Protein AF-W1YFJ9-F1 (afdb_monomer)

pLDDT: mean 82.12, std 11.58, range [57.09, 96.0]

Secondary structure (DSSP, 8-state):
-HHHHHHHHHHHHHHHTT--HHHHHHHHHHHH-GGGSSS----HHHHHHHHHHHHHHHHHHHHHHHHHTT-

Solvent-accessible surface area (backbone atoms only — not comparable to full-atom values): 4263 Å² total; per-residue (Å²): 119,73,66,66,54,56,50,51,54,54,51,50,51,42,51,73,72,64,54,52,70,68,58,53,52,48,54,47,32,74,75,68,34,60,82,75,46,96,71,61,75,90,42,75,70,54,51,51,65,64,43,48,63,55,52,52,51,51,52,52,52,50,51,54,50,55,55,59,75,72,109

Organism: NCBI:txid408170

Mean predicted aligned error: 10.17 Å

InterPro domains:
  IPR005616 CcmH/CycL/Ccl2/NrfF, N-terminal [PF03918] (1-70)
  IPR005616 CcmH/CycL/Ccl2/NrfF, N-terminal [cd16378] (1-41)
  IPR038297 CcmH/CycL/Ccl2/NrfF domain superfamily [G3DSA:1.10.8.640] (1-46)
  IPR051263 Cytochrome c-type biogenesis [PTHR47870] (1-71)

Radius of gyration: 22.25 Å; Cα contacts (8 Å, |Δi|>4): 16; chains: 1; bounding box: 37×25×66 Å

Sequence (71 aa):
APVAVSMRHQVYSMVAEGKNEVEIIGWMTERYGDFVRYNPPLTGQTLVLWALPVVLLLLMALILWRVRAKR

Structure (mmCIF, N/CA/C/O backbone):
data_AF-W1YFJ9-F1
#
_entry.id   AF-W1YFJ9-F1
#
loop_
_atom_site.group_PDB
_atom_site.id
_atom_site.type_symbol
_atom_site.label_atom_id
_atom_site.label_alt_id
_atom_site.label_comp_id
_atom_site.label_asym_id
_atom_site.label_entity_id
_atom_site.label_seq_id
_atom_site.pdbx_PDB_ins_code
_atom_site.Cartn_x
_atom_site.Cartn_y
_atom_site.Cartn_z
_atom_site.occupancy
_atom_site.B_iso_or_equiv
_atom_site.auth_seq_id
_atom_site.auth_comp_id
_atom_site.auth_asym_id
_atom_site.auth_atom_id
_atom_site.pdbx_PDB_model_num
ATOM 1 N N . ALA A 1 1 ? -12.294 -19.309 4.684 1.00 58.91 1 ALA A N 1
ATOM 2 C CA . ALA A 1 1 ? -11.043 -18.596 5.019 1.00 58.91 1 ALA A CA 1
ATOM 3 C C . ALA A 1 1 ? -11.149 -18.019 6.434 1.00 58.91 1 ALA A C 1
ATOM 5 O O . ALA A 1 1 ? -12.020 -17.181 6.649 1.00 58.91 1 ALA A O 1
ATOM 6 N N . PRO A 1 2 ? -10.331 -18.472 7.399 1.00 77.50 2 PRO A N 1
ATOM 7 C CA . PRO A 1 2 ? -10.440 -18.068 8.809 1.00 77.50 2 PRO A CA 1
ATOM 8 C C . PRO A 1 2 ? -10.082 -16.589 9.058 1.00 77.50 2 PRO A C 1
ATOM 10 O O . PRO A 1 2 ? -10.654 -15.953 9.935 1.00 77.50 2 PRO A O 1
ATOM 13 N N . VAL A 1 3 ? -9.210 -16.013 8.225 1.00 75.12 3 VAL A N 1
ATOM 14 C CA . VAL A 1 3 ? -8.680 -14.645 8.373 1.00 75.12 3 VAL A CA 1
ATOM 15 C C . VAL A 1 3 ? -9.748 -13.557 8.179 1.00 75.12 3 VAL A C 1
ATOM 17 O O . VAL A 1 3 ? -9.819 -12.600 8.941 1.00 75.12 3 VAL A O 1
ATOM 20 N N . ALA A 1 4 ? -10.644 -13.717 7.201 1.00 80.94 4 ALA A N 1
ATOM 21 C CA . ALA A 1 4 ? -11.710 -12.741 6.959 1.00 80.94 4 ALA A CA 1
ATOM 22 C C . ALA A 1 4 ? -12.751 -12.710 8.095 1.00 80.94 4 ALA A C 1
ATOM 24 O O . ALA A 1 4 ? -13.405 -11.692 8.317 1.00 80.94 4 ALA A O 1
ATOM 25 N N . VAL A 1 5 ? -12.919 -13.828 8.810 1.00 84.00 5 VAL A N 1
ATOM 26 C CA . VAL A 1 5 ? -13.842 -13.928 9.948 1.00 84.00 5 VAL A CA 1
ATOM 27 C C . VAL A 1 5 ? -13.275 -13.169 11.146 1.00 84.00 5 VAL A C 1
ATOM 29 O O . VAL A 1 5 ? -13.980 -12.334 11.710 1.00 84.00 5 VAL A O 1
ATOM 32 N N . SER A 1 6 ? -11.997 -13.374 11.485 1.00 83.06 6 SER A N 1
ATOM 33 C CA . SER A 1 6 ? -11.348 -12.654 12.591 1.00 83.06 6 SER A CA 1
ATOM 34 C C . SER A 1 6 ? -11.279 -11.143 12.347 1.00 83.06 6 SER A C 1
ATOM 36 O O . SER A 1 6 ? -11.515 -10.367 13.269 1.00 83.06 6 SER A O 1
ATOM 38 N N . MET A 1 7 ? -11.053 -10.711 11.101 1.00 84.12 7 MET A N 1
ATOM 39 C CA . MET A 1 7 ? -11.093 -9.292 10.720 1.00 84.12 7 MET A CA 1
ATOM 40 C C . MET A 1 7 ? -12.461 -8.649 10.986 1.00 84.12 7 MET A C 1
ATOM 42 O O . MET A 1 7 ? -12.524 -7.564 11.559 1.00 84.12 7 MET A O 1
ATOM 46 N N . ARG A 1 8 ? -13.564 -9.315 10.614 1.00 87.19 8 ARG A N 1
ATOM 47 C CA . ARG A 1 8 ? -14.919 -8.787 10.859 1.00 87.19 8 ARG A CA 1
ATOM 48 C C . ARG A 1 8 ? -15.239 -8.678 12.346 1.00 87.19 8 ARG A C 1
ATOM 50 O O . ARG A 1 8 ? -15.828 -7.683 12.755 1.00 87.19 8 ARG A O 1
ATOM 57 N N . HIS A 1 9 ? -14.825 -9.659 13.148 1.00 88.81 9 HIS A N 1
ATOM 58 C CA . HIS A 1 9 ? -14.987 -9.597 14.603 1.00 88.81 9 HIS A CA 1
ATOM 59 C C . HIS A 1 9 ? -14.225 -8.421 15.222 1.00 88.81 9 HIS A C 1
ATOM 61 O O . HIS A 1 9 ? -14.761 -7.738 16.088 1.00 88.81 9 HIS A O 1
ATOM 67 N N . GLN A 1 10 ? -13.012 -8.153 14.741 1.00 86.00 10 GLN A N 1
ATOM 68 C CA . GLN A 1 10 ? -12.187 -7.053 15.227 1.00 86.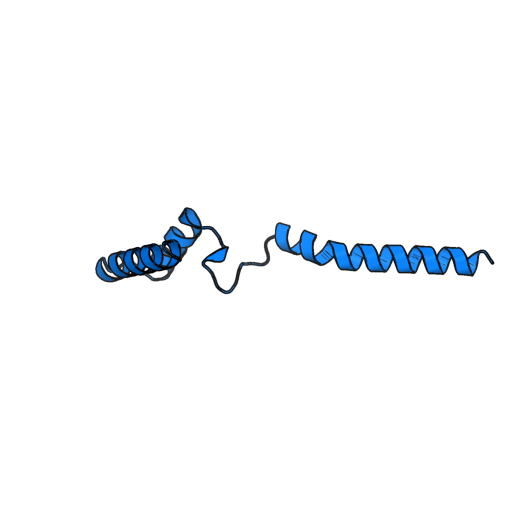00 10 GLN A CA 1
ATOM 69 C C . GLN A 1 10 ? -12.749 -5.674 14.841 1.00 86.00 10 GLN A C 1
ATOM 71 O O . GLN A 1 10 ? -12.714 -4.741 15.637 1.00 86.00 10 GLN A O 1
ATOM 76 N N . VAL A 1 11 ? -13.306 -5.531 13.635 1.00 87.00 11 VAL A N 1
ATOM 77 C CA . VAL A 1 11 ? -14.027 -4.305 13.247 1.00 87.00 11 VAL A CA 1
ATOM 78 C C . VAL A 1 11 ? -15.263 -4.125 14.120 1.00 87.00 11 VAL A C 1
ATOM 80 O O . VAL A 1 11 ? -15.505 -3.030 14.613 1.00 87.00 11 VAL A O 1
ATOM 83 N N . TYR A 1 12 ? -16.016 -5.201 14.359 1.00 90.06 12 TYR A N 1
ATOM 84 C CA . TYR A 1 12 ? -17.210 -5.156 15.197 1.00 90.06 12 TYR A CA 1
ATOM 85 C C . TYR A 1 12 ? -16.902 -4.700 16.630 1.00 90.06 12 TYR A C 1
ATOM 87 O O . TYR A 1 12 ? -17.622 -3.857 17.159 1.00 90.06 12 TYR A O 1
ATOM 95 N N . SER A 1 13 ? -15.818 -5.194 17.244 1.00 90.75 13 SER A N 1
ATOM 96 C CA . SER A 1 13 ? -15.407 -4.739 18.579 1.00 90.75 13 SER A CA 1
ATOM 97 C C . SER A 1 13 ? -15.017 -3.260 18.579 1.00 90.75 13 SER A C 1
ATOM 99 O O . SER A 1 13 ? -15.479 -2.511 19.431 1.00 90.75 13 SER A O 1
ATOM 101 N N . MET A 1 14 ? -14.259 -2.808 17.577 1.00 88.19 14 MET A N 1
ATOM 102 C CA . MET A 1 14 ? -13.852 -1.406 17.463 1.00 88.19 14 MET A CA 1
ATOM 103 C C . MET A 1 14 ? -15.031 -0.446 17.233 1.00 88.19 14 MET A C 1
ATOM 105 O O . MET A 1 14 ? -15.039 0.657 17.776 1.00 88.19 14 MET A O 1
ATOM 109 N N . VAL A 1 15 ? -16.042 -0.865 16.466 1.00 90.69 15 VAL A N 1
ATOM 110 C CA . VAL A 1 15 ? -17.290 -0.102 16.299 1.00 90.69 15 VAL A CA 1
ATOM 111 C C . VAL A 1 15 ? -18.069 -0.052 17.613 1.00 90.69 15 VAL A C 1
ATOM 113 O O . VAL A 1 15 ? -18.566 1.007 17.985 1.00 90.69 15 VAL A O 1
ATOM 116 N N . ALA A 1 16 ? -18.147 -1.169 18.343 1.00 90.88 16 ALA A N 1
ATOM 117 C CA . ALA A 1 16 ? -18.796 -1.218 19.654 1.00 90.88 16 ALA A CA 1
ATOM 118 C C . ALA A 1 16 ? -18.074 -0.352 20.707 1.00 90.88 16 ALA A C 1
ATOM 120 O O . ALA A 1 16 ? -18.722 0.203 21.590 1.00 90.88 16 ALA A O 1
ATOM 121 N N . GLU A 1 17 ? -16.755 -0.188 20.584 1.00 91.19 17 GLU A N 1
ATOM 122 C CA . GLU A 1 17 ? -15.936 0.743 21.375 1.00 91.19 17 GLU A CA 1
ATOM 123 C C . GLU A 1 17 ? -16.133 2.222 20.977 1.00 91.19 17 GLU A C 1
ATOM 125 O O . GLU A 1 17 ? -15.580 3.109 21.625 1.00 91.19 17 GLU A O 1
ATOM 130 N N . GLY A 1 18 ? -16.910 2.509 19.925 1.00 91.31 18 GLY A N 1
ATOM 131 C CA . GLY A 1 18 ? -17.182 3.868 19.452 1.00 91.31 18 GLY A CA 1
ATOM 132 C C . GLY A 1 18 ? -16.051 4.493 18.630 1.00 91.31 18 GLY A C 1
ATOM 133 O O . GLY A 1 18 ? -16.041 5.712 18.450 1.00 91.31 18 GLY A O 1
ATOM 134 N N . LYS A 1 19 ? -15.097 3.694 18.130 1.00 89.50 19 LYS A N 1
ATOM 135 C CA . LYS A 1 19 ? -14.019 4.199 17.267 1.00 89.50 19 LYS A CA 1
ATOM 136 C C . LYS A 1 19 ? -14.577 4.707 15.943 1.00 89.50 19 LYS A C 1
ATOM 138 O O . LYS A 1 19 ? -15.535 4.161 15.3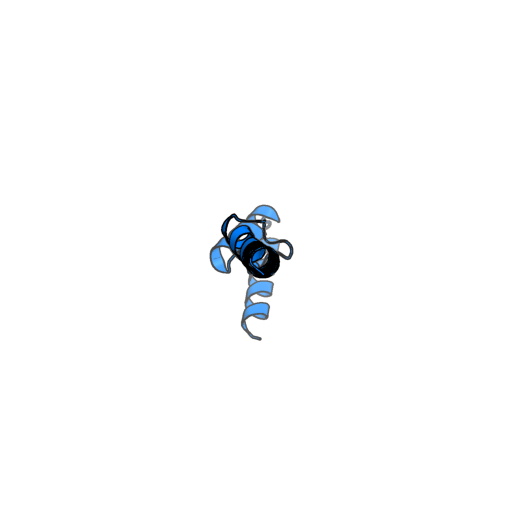92 1.00 89.50 19 LYS A O 1
ATOM 143 N N . ASN A 1 20 ? -13.946 5.749 15.416 1.00 88.44 20 ASN A N 1
ATOM 144 C CA . ASN A 1 20 ? -14.332 6.313 14.129 1.00 88.44 20 ASN A CA 1
ATOM 145 C C . ASN A 1 20 ? -13.834 5.438 12.960 1.00 88.44 20 ASN A C 1
ATOM 147 O O . ASN A 1 20 ? -12.902 4.643 13.087 1.00 88.44 20 ASN A O 1
ATOM 151 N N . GLU A 1 21 ? -14.456 5.598 11.792 1.00 83.81 21 GLU A N 1
ATOM 152 C CA . GLU A 1 21 ? -14.115 4.828 10.589 1.00 83.81 21 GLU A CA 1
ATOM 153 C C . GLU A 1 21 ? -12.636 4.987 10.190 1.00 83.81 21 GLU A C 1
ATOM 155 O O . GLU A 1 21 ? -11.987 4.021 9.793 1.00 83.81 21 GLU A O 1
ATOM 160 N N . VAL A 1 22 ? -12.073 6.187 10.348 1.00 84.44 22 VAL A N 1
ATOM 161 C CA . VAL A 1 22 ? -10.682 6.488 9.980 1.00 84.44 22 VAL A CA 1
ATOM 162 C C . VAL A 1 22 ? -9.689 5.704 10.846 1.00 84.44 22 VAL A C 1
ATOM 164 O O . VAL A 1 22 ? -8.736 5.136 10.314 1.00 84.44 22 VAL A O 1
ATOM 167 N N . GLU A 1 23 ? -9.930 5.624 12.153 1.00 84.38 23 GLU A N 1
ATOM 168 C CA . GLU A 1 23 ? -9.144 4.855 13.122 1.00 84.38 23 GLU A CA 1
ATOM 169 C C . GLU A 1 23 ? -9.246 3.358 12.859 1.00 84.38 23 GLU A C 1
ATOM 171 O O . GLU A 1 23 ? -8.229 2.664 12.871 1.00 84.38 23 GLU A O 1
ATOM 176 N N . ILE A 1 24 ? -10.457 2.863 12.581 1.00 86.00 24 ILE A N 1
ATOM 177 C CA . ILE A 1 24 ? -10.685 1.449 12.269 1.00 86.00 24 ILE A CA 1
ATOM 178 C C . ILE A 1 24 ? -9.906 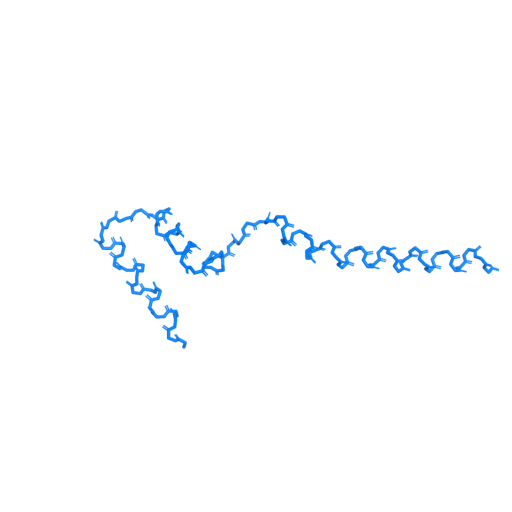1.070 11.011 1.00 86.00 24 ILE A C 1
ATOM 180 O O . ILE A 1 24 ? -9.159 0.092 11.013 1.00 86.00 24 ILE A O 1
ATOM 184 N N . ILE A 1 25 ? -10.039 1.853 9.938 1.00 83.69 25 ILE A N 1
ATOM 185 C CA . ILE A 1 25 ? -9.333 1.568 8.690 1.00 83.69 25 ILE A CA 1
ATOM 186 C C . ILE A 1 25 ? -7.820 1.731 8.881 1.00 83.69 25 ILE A C 1
ATOM 188 O O . ILE A 1 25 ? -7.063 0.921 8.348 1.00 83.69 25 ILE A O 1
ATOM 192 N N . GLY A 1 26 ? -7.368 2.726 9.649 1.00 84.62 26 GLY A N 1
ATOM 193 C CA . GLY A 1 26 ? -5.955 2.921 9.983 1.00 84.62 26 GLY A CA 1
ATOM 194 C C . GLY A 1 26 ? -5.355 1.698 10.674 1.00 84.62 26 GLY A C 1
ATOM 195 O O . GLY A 1 26 ? -4.390 1.126 10.171 1.00 84.62 26 GLY A O 1
ATOM 196 N N . TRP A 1 27 ? -5.994 1.226 11.746 1.00 85.12 27 TRP A N 1
ATOM 197 C CA . TRP A 1 27 ? -5.560 0.043 12.493 1.00 85.12 27 TRP A CA 1
ATOM 198 C C . TRP A 1 27 ? -5.554 -1.220 11.623 1.00 85.12 27 TRP A C 1
ATOM 200 O O . TRP A 1 27 ? -4.618 -2.020 11.661 1.00 85.12 27 TRP A O 1
ATOM 210 N N . MET A 1 28 ? -6.583 -1.395 10.788 1.00 83.38 28 MET A N 1
ATOM 211 C CA . MET A 1 28 ? -6.667 -2.544 9.882 1.00 83.38 28 MET A CA 1
ATOM 212 C C . MET A 1 28 ? -5.595 -2.486 8.786 1.00 83.38 28 MET A C 1
ATOM 214 O O . MET A 1 28 ? -5.025 -3.520 8.444 1.00 83.38 28 MET A O 1
ATOM 218 N N . THR A 1 29 ? -5.286 -1.292 8.273 1.00 80.81 29 THR A N 1
ATOM 219 C CA . THR A 1 29 ? -4.233 -1.080 7.266 1.00 80.81 29 THR A CA 1
ATOM 220 C C . THR A 1 29 ? -2.848 -1.341 7.862 1.00 80.81 29 THR A C 1
ATOM 222 O O . THR A 1 29 ? -2.026 -2.001 7.235 1.00 80.81 29 THR A O 1
ATOM 225 N N . GLU A 1 30 ? -2.598 -0.903 9.096 1.00 81.75 30 GLU A N 1
ATOM 226 C CA . GLU A 1 30 ? -1.329 -1.137 9.795 1.00 81.75 30 GLU A CA 1
ATOM 227 C C . GLU A 1 30 ? -1.098 -2.629 10.089 1.00 81.75 30 GLU A C 1
ATOM 229 O O . GLU A 1 30 ? 0.006 -3.146 9.914 1.00 81.75 30 GLU A O 1
ATOM 234 N N . ARG A 1 31 ? -2.149 -3.349 10.504 1.00 80.44 31 ARG A N 1
ATOM 235 C CA . ARG A 1 31 ? -2.054 -4.757 10.922 1.00 80.44 31 ARG A CA 1
ATOM 236 C C . ARG A 1 31 ? -2.062 -5.748 9.755 1.00 80.44 31 ARG A C 1
ATOM 238 O O . ARG A 1 31 ? -1.430 -6.799 9.856 1.00 80.44 31 ARG A O 1
ATOM 245 N N . TYR A 1 32 ? -2.802 -5.450 8.687 1.00 80.12 32 TYR A N 1
ATOM 246 C CA . TYR A 1 32 ? -3.073 -6.386 7.587 1.00 80.12 32 TYR A CA 1
ATOM 247 C C . TYR A 1 32 ? -2.651 -5.864 6.202 1.00 80.12 32 TYR A C 1
ATOM 249 O O . TYR A 1 32 ? -2.766 -6.594 5.216 1.00 80.12 32 TYR A O 1
ATOM 257 N N . GLY A 1 33 ? -2.124 -4.641 6.121 1.00 73.94 33 GLY A N 1
ATOM 258 C CA . GLY A 1 33 ? -1.650 -4.009 4.892 1.00 73.94 33 GLY A CA 1
ATOM 259 C C . GLY A 1 33 ? -2.743 -3.302 4.087 1.00 73.94 33 GLY A C 1
ATOM 260 O O . GLY A 1 33 ? -3.940 -3.398 4.368 1.00 73.94 33 GLY A O 1
ATOM 261 N N . ASP A 1 34 ? -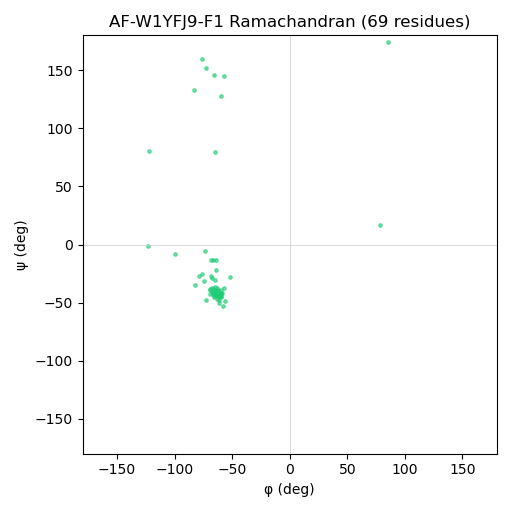2.322 -2.618 3.022 1.00 67.62 34 ASP A N 1
ATOM 262 C CA . ASP A 1 34 ? -3.200 -1.823 2.147 1.00 67.62 34 ASP A CA 1
ATOM 263 C C . ASP A 1 34 ? -4.249 -2.653 1.385 1.00 67.62 34 ASP A C 1
ATOM 265 O O . ASP A 1 34 ? -5.221 -2.103 0.874 1.00 67.62 34 ASP A O 1
ATOM 269 N N . PHE A 1 35 ? -4.107 -3.983 1.356 1.00 63.56 35 PHE A N 1
ATOM 270 C CA . PHE A 1 35 ? -5.041 -4.914 0.710 1.00 63.56 35 PHE A CA 1
ATOM 271 C C . PHE A 1 35 ? -6.425 -4.973 1.376 1.00 63.56 35 PHE A C 1
ATOM 273 O O . PHE A 1 35 ? -7.357 -5.531 0.797 1.00 63.56 35 PHE A O 1
ATOM 280 N N . VAL A 1 36 ? -6.573 -4.425 2.589 1.00 59.81 36 VAL A N 1
ATOM 281 C CA . VAL A 1 36 ? -7.877 -4.313 3.264 1.00 59.81 36 VAL A CA 1
ATOM 282 C C . VAL A 1 36 ? -8.720 -3.181 2.669 1.00 59.81 36 VAL A C 1
ATOM 284 O O . VAL A 1 36 ? -9.950 -3.230 2.726 1.00 59.81 36 VAL A O 1
ATOM 287 N N . ARG A 1 37 ? -8.083 -2.170 2.062 1.00 62.38 37 ARG A N 1
ATOM 288 C CA . ARG A 1 37 ? -8.789 -1.108 1.341 1.00 62.38 37 ARG A CA 1
ATOM 289 C C . ARG A 1 37 ? -9.127 -1.571 -0.075 1.00 62.38 37 ARG A C 1
ATOM 291 O O . ARG A 1 37 ? -8.273 -2.031 -0.820 1.00 62.38 37 ARG A O 1
ATOM 298 N N . TYR A 1 38 ? -10.379 -1.347 -0.475 1.00 58.16 38 TYR A N 1
ATOM 299 C CA . TYR A 1 38 ? -10.851 -1.584 -1.846 1.00 58.16 38 TYR A CA 1
ATOM 300 C C . TYR A 1 38 ? -10.162 -0.672 -2.880 1.00 58.16 38 TYR A C 1
ATOM 302 O O . TYR A 1 38 ? -10.140 -0.983 -4.066 1.00 58.16 38 TYR A O 1
ATOM 310 N N . ASN A 1 39 ? -9.608 0.459 -2.425 1.00 57.19 39 ASN A N 1
ATOM 311 C CA . ASN A 1 39 ? -8.898 1.434 -3.243 1.00 57.19 39 ASN A CA 1
ATOM 312 C C . ASN A 1 39 ? -7.471 1.615 -2.694 1.00 57.19 39 ASN A C 1
ATOM 314 O O . ASN A 1 39 ? -7.242 2.535 -1.901 1.00 57.19 39 ASN A O 1
ATOM 318 N N . PRO A 1 40 ? -6.529 0.706 -3.017 1.00 61.28 40 PRO A N 1
ATOM 319 C CA . PRO A 1 40 ? -5.137 0.897 -2.644 1.00 61.28 40 PRO A CA 1
ATOM 320 C C . PRO A 1 40 ? -4.649 2.201 -3.294 1.00 61.28 40 PRO A C 1
ATOM 322 O O . PRO A 1 40 ? -4.842 2.386 -4.500 1.00 61.28 40 PRO A O 1
ATOM 325 N N . PRO A 1 41 ? -4.058 3.135 -2.529 1.00 61.09 41 PRO A N 1
ATOM 326 C CA . PRO A 1 41 ? -3.520 4.353 -3.114 1.00 61.09 41 PRO A CA 1
ATOM 327 C C . PRO A 1 41 ? -2.486 3.981 -4.181 1.00 61.09 41 PRO A C 1
ATOM 329 O O . PRO A 1 41 ? -1.758 2.998 -4.033 1.00 61.09 41 PRO A O 1
ATOM 332 N N . LEU A 1 42 ? -2.417 4.765 -5.260 1.00 60.47 42 LEU A N 1
ATOM 333 C CA . LEU A 1 42 ? -1.371 4.644 -6.277 1.00 60.47 42 LEU A CA 1
ATO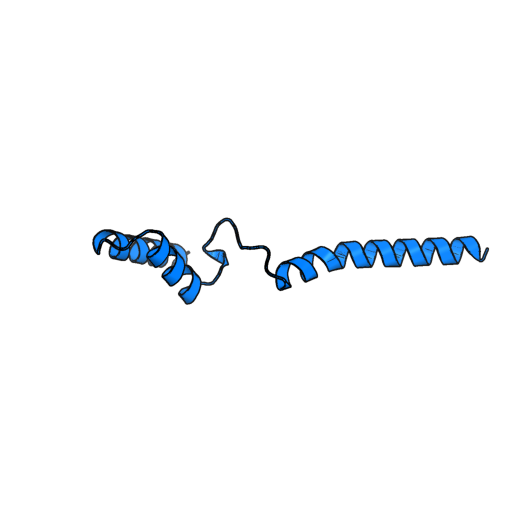M 334 C C . LEU A 1 42 ? -0.016 4.993 -5.642 1.00 60.47 42 LEU A C 1
ATOM 336 O O . LEU A 1 42 ? 0.476 6.114 -5.746 1.00 60.47 42 LEU A O 1
ATOM 340 N N . THR A 1 43 ? 0.577 4.047 -4.920 1.00 65.00 43 THR A N 1
ATOM 341 C CA . THR A 1 43 ? 1.914 4.195 -4.349 1.00 65.00 43 THR A CA 1
ATOM 342 C C . THR A 1 43 ? 2.946 4.098 -5.471 1.00 65.00 43 THR A C 1
ATOM 344 O O . THR A 1 43 ? 2.726 3.409 -6.472 1.00 65.00 43 THR A O 1
ATOM 347 N N . GLY A 1 44 ? 4.106 4.748 -5.320 1.00 66.50 44 GLY A N 1
ATOM 348 C CA . GLY A 1 44 ? 5.177 4.712 -6.329 1.00 66.50 44 GLY A CA 1
ATOM 349 C C . GLY A 1 44 ? 5.575 3.291 -6.757 1.00 66.50 44 GLY A C 1
ATOM 350 O O . GLY A 1 44 ? 5.944 3.067 -7.905 1.00 66.50 44 GLY A O 1
ATOM 351 N N . GLN A 1 45 ? 5.406 2.309 -5.869 1.00 68.88 45 GLN A N 1
ATOM 352 C CA . GLN A 1 45 ? 5.654 0.897 -6.148 1.00 68.88 45 GLN A CA 1
ATOM 353 C C . GLN A 1 45 ? 4.640 0.290 -7.133 1.00 68.88 45 GLN A C 1
ATOM 355 O O . GLN A 1 45 ? 5.034 -0.455 -8.032 1.00 68.88 45 GLN A O 1
ATOM 360 N N . THR A 1 46 ? 3.354 0.648 -7.028 1.00 73.12 46 THR A N 1
ATOM 361 C CA . THR A 1 46 ? 2.353 0.253 -8.034 1.00 73.12 46 THR A CA 1
ATOM 362 C C . THR A 1 46 ? 2.655 0.891 -9.388 1.00 73.12 46 THR A C 1
ATOM 364 O O . THR A 1 46 ? 2.593 0.202 -10.402 1.00 73.12 46 THR A O 1
ATOM 367 N N . LEU A 1 47 ? 3.083 2.158 -9.430 1.00 79.19 47 LEU A N 1
ATOM 368 C CA . LEU A 1 47 ? 3.439 2.828 -10.688 1.00 79.19 47 LEU A CA 1
ATOM 369 C C . LEU A 1 47 ? 4.575 2.124 -11.439 1.00 79.19 47 LEU A C 1
ATOM 371 O O . LEU A 1 47 ? 4.492 2.004 -12.657 1.00 79.19 47 LEU A O 1
ATOM 375 N N . VAL A 1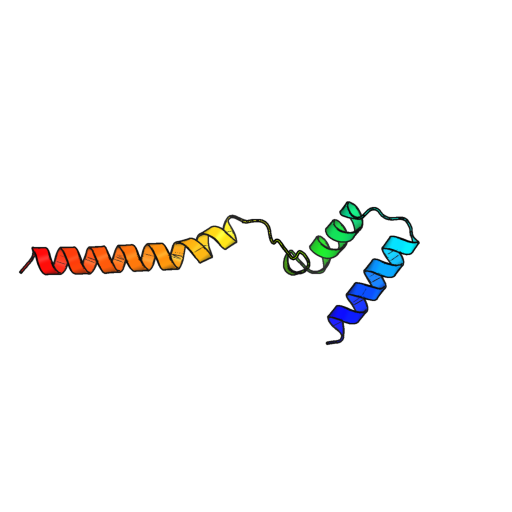 48 ? 5.597 1.606 -10.747 1.00 83.56 48 VAL A N 1
ATOM 376 C CA . VAL A 1 48 ? 6.667 0.824 -11.400 1.00 83.56 48 VAL A CA 1
ATOM 377 C C . VAL A 1 48 ? 6.111 -0.454 -12.035 1.00 83.56 48 VAL A C 1
ATOM 379 O O . VAL A 1 48 ? 6.446 -0.764 -13.180 1.00 83.56 48 VAL A O 1
ATOM 382 N N . LEU A 1 49 ? 5.230 -1.167 -11.324 1.00 82.88 49 LEU A N 1
ATOM 383 C CA . LEU A 1 49 ? 4.556 -2.365 -11.839 1.00 82.88 49 LEU A CA 1
ATOM 384 C C . LEU A 1 49 ? 3.750 -2.068 -13.111 1.00 82.88 49 LEU A C 1
ATOM 386 O O . LEU A 1 49 ? 3.811 -2.843 -14.063 1.00 82.88 49 LEU A O 1
ATOM 390 N N . TRP A 1 50 ? 3.048 -0.934 -13.156 1.00 82.94 50 TRP A N 1
ATOM 391 C CA . TRP A 1 50 ? 2.269 -0.514 -14.326 1.00 82.94 50 TRP A CA 1
ATOM 392 C C . TRP A 1 50 ? 3.119 0.097 -15.450 1.00 82.94 50 TRP A C 1
ATOM 394 O O . TRP A 1 50 ? 2.742 0.008 -16.619 1.00 82.94 50 TRP A O 1
ATOM 404 N N . ALA A 1 51 ? 4.273 0.688 -15.135 1.00 87.50 51 ALA A N 1
AT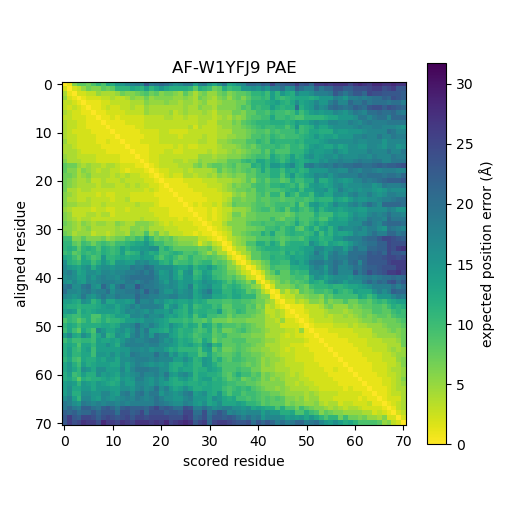OM 405 C CA . ALA A 1 51 ? 5.192 1.241 -16.128 1.00 87.50 51 ALA A CA 1
ATOM 406 C C . ALA A 1 51 ? 5.953 0.143 -16.887 1.00 87.50 51 ALA A C 1
ATOM 408 O O . ALA A 1 51 ? 6.251 0.312 -18.070 1.00 87.50 51 ALA A O 1
ATOM 409 N N . LEU A 1 52 ? 6.240 -0.993 -16.242 1.00 92.62 52 LEU A N 1
ATOM 410 C CA . LEU A 1 52 ? 7.032 -2.079 -16.825 1.00 92.62 52 LEU A CA 1
ATOM 411 C C . LEU A 1 52 ? 6.460 -2.617 -18.162 1.00 92.62 52 LEU A C 1
ATOM 413 O O . LEU A 1 52 ? 7.225 -2.683 -19.129 1.00 92.62 52 LEU A O 1
ATOM 417 N N . PRO A 1 53 ? 5.151 -2.932 -18.294 1.00 90.94 53 PRO A N 1
ATOM 418 C CA . PRO A 1 53 ? 4.560 -3.335 -19.574 1.00 90.94 53 PRO A CA 1
ATOM 419 C C . PRO A 1 53 ? 4.699 -2.268 -20.665 1.00 90.94 53 PRO A C 1
ATOM 421 O O . PRO A 1 53 ? 5.022 -2.586 -21.808 1.00 90.94 53 PRO A O 1
ATOM 424 N N . VAL A 1 54 ? 4.492 -0.994 -20.317 1.00 94.00 54 VAL A N 1
ATOM 425 C CA . VAL A 1 54 ? 4.581 0.126 -21.267 1.00 94.00 54 VAL A CA 1
ATOM 426 C C . VAL A 1 54 ? 6.013 0.285 -21.773 1.00 94.00 54 VAL A C 1
ATOM 428 O O . VAL A 1 54 ? 6.238 0.398 -22.977 1.00 94.00 54 VAL A O 1
ATOM 431 N N . VAL A 1 55 ? 6.994 0.227 -20.869 1.00 95.06 55 VAL A N 1
ATOM 432 C CA . VAL A 1 55 ? 8.420 0.308 -21.212 1.00 95.06 55 VAL A CA 1
ATOM 433 C C . VAL A 1 55 ? 8.830 -0.848 -22.126 1.00 95.06 55 VAL A C 1
ATOM 435 O O . VAL A 1 55 ? 9.496 -0.616 -23.133 1.00 95.06 55 VAL A O 1
ATOM 438 N N . LEU A 1 56 ? 8.391 -2.077 -21.836 1.00 94.94 56 LEU A N 1
ATOM 439 C CA . LEU A 1 56 ? 8.654 -3.248 -22.683 1.00 94.94 5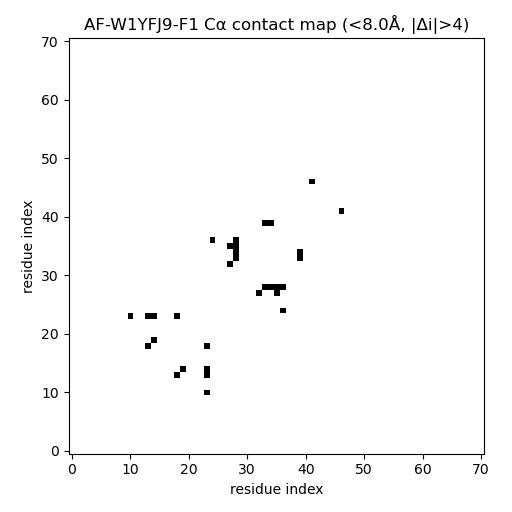6 LEU A CA 1
ATOM 440 C C . LEU A 1 56 ? 8.097 -3.077 -24.102 1.00 94.94 56 LEU A C 1
ATOM 442 O O . LEU A 1 56 ? 8.800 -3.358 -25.076 1.00 94.94 56 LEU A O 1
ATOM 446 N N . LEU A 1 57 ? 6.865 -2.578 -24.233 1.00 95.38 57 LEU A N 1
ATOM 447 C CA . LEU A 1 57 ? 6.250 -2.322 -25.537 1.00 95.38 57 LEU A CA 1
ATOM 448 C C . LEU A 1 57 ? 7.011 -1.253 -26.330 1.00 95.38 57 LEU A C 1
ATOM 450 O O . LEU A 1 57 ? 7.268 -1.442 -27.520 1.00 95.38 57 LEU A O 1
ATOM 454 N N . LEU A 1 58 ? 7.420 -0.162 -25.675 1.00 95.75 58 LEU A N 1
ATOM 455 C CA . LEU A 1 58 ? 8.208 0.899 -26.308 1.00 95.75 58 LEU A CA 1
ATOM 456 C C . LEU A 1 58 ? 9.582 0.396 -26.764 1.00 95.75 58 LEU A C 1
ATOM 458 O O . LEU A 1 58 ? 10.002 0.698 -27.881 1.00 95.75 58 LEU A O 1
ATOM 462 N N . LEU A 1 59 ? 10.262 -0.409 -25.942 1.00 95.94 59 LEU A N 1
ATOM 463 C CA . LEU A 1 59 ? 11.538 -1.025 -26.310 1.00 95.94 59 LEU A CA 1
ATOM 464 C C . LEU A 1 59 ? 11.382 -1.955 -27.516 1.00 95.94 59 LEU A C 1
ATOM 466 O O . LEU A 1 59 ? 12.176 -1.880 -28.455 1.00 95.94 59 LEU A O 1
ATOM 470 N N . MET A 1 60 ? 10.339 -2.787 -27.535 1.00 95.50 60 MET A N 1
ATOM 471 C CA . MET A 1 60 ? 10.078 -3.689 -28.656 1.00 95.50 60 MET A CA 1
ATOM 472 C C . MET A 1 60 ? 9.776 -2.916 -29.947 1.00 95.50 60 MET A C 1
ATOM 474 O O . MET A 1 60 ? 10.345 -3.223 -30.997 1.00 95.50 60 MET A O 1
ATOM 478 N N . ALA A 1 61 ? 8.948 -1.871 -29.871 1.00 95.06 61 ALA A N 1
ATOM 479 C CA . ALA A 1 61 ? 8.661 -0.999 -31.007 1.00 95.06 61 ALA A CA 1
ATOM 480 C C . ALA A 1 61 ? 9.928 -0.300 -31.532 1.00 95.06 61 ALA A C 1
ATOM 482 O O . ALA A 1 61 ? 10.163 -0.271 -32.743 1.00 95.06 61 ALA A O 1
ATOM 483 N N . LEU A 1 62 ? 10.780 0.199 -30.629 1.00 96.00 62 LEU A N 1
ATOM 484 C CA . LEU A 1 62 ? 12.046 0.844 -30.977 1.00 96.00 62 LEU A CA 1
ATOM 485 C C . LEU A 1 62 ? 12.988 -0.122 -31.709 1.00 96.00 62 LEU A C 1
ATOM 487 O O . LEU A 1 62 ? 13.565 0.243 -32.735 1.00 96.00 62 LEU A O 1
ATOM 491 N N . ILE A 1 63 ? 13.127 -1.355 -31.210 1.00 95.12 63 ILE A N 1
ATOM 492 C CA . ILE A 1 63 ? 13.965 -2.387 -31.836 1.00 95.12 63 ILE A CA 1
ATOM 493 C C . ILE A 1 63 ? 13.449 -2.705 -33.243 1.00 95.12 63 ILE A C 1
ATOM 495 O O . ILE A 1 63 ? 14.230 -2.697 -34.196 1.00 95.12 63 ILE A O 1
ATOM 499 N N . LEU A 1 64 ? 12.140 -2.923 -33.403 1.00 94.69 64 LEU A N 1
ATOM 500 C CA . LEU A 1 64 ? 11.531 -3.214 -34.705 1.00 94.69 64 LEU A CA 1
ATOM 501 C C . LEU A 1 64 ? 11.726 -2.071 -35.708 1.00 94.69 64 LEU A C 1
ATOM 503 O O . LEU A 1 64 ? 12.048 -2.322 -36.872 1.00 94.69 64 LEU A O 1
ATOM 507 N N . TRP A 1 65 ? 11.566 -0.823 -35.261 1.00 95.25 65 TRP A N 1
ATOM 508 C CA . TRP A 1 65 ? 11.803 0.354 -36.094 1.00 95.25 65 TRP A CA 1
ATOM 509 C C . TRP A 1 65 ? 13.267 0.449 -36.536 1.00 95.25 65 TRP A C 1
ATOM 511 O O . TRP A 1 65 ? 13.540 0.606 -37.725 1.00 95.25 65 TRP A O 1
ATOM 521 N N . ARG A 1 66 ? 14.215 0.261 -35.607 1.00 94.44 66 ARG A N 1
ATOM 522 C CA . ARG A 1 66 ? 15.658 0.269 -35.905 1.00 94.44 66 A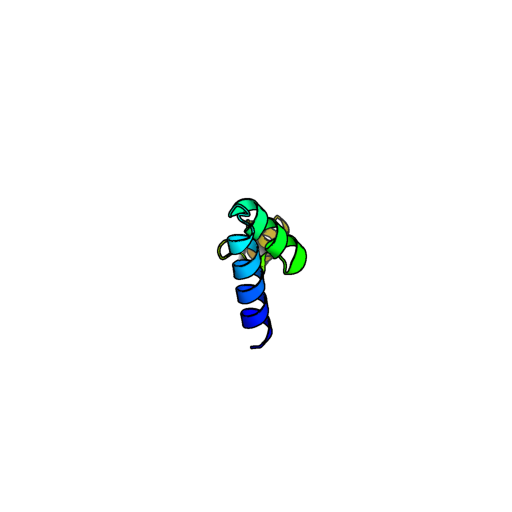RG A CA 1
ATOM 523 C C . ARG A 1 66 ? 16.069 -0.844 -36.867 1.00 94.44 66 ARG A C 1
ATOM 525 O O . ARG A 1 66 ? 16.912 -0.603 -37.723 1.00 94.44 66 ARG A O 1
ATOM 532 N N . VAL A 1 67 ? 15.493 -2.042 -36.743 1.00 92.00 67 VAL A N 1
ATOM 533 C CA . VAL A 1 67 ? 15.781 -3.171 -37.646 1.00 92.00 67 VAL A CA 1
ATOM 534 C C . VAL A 1 67 ? 15.227 -2.915 -39.045 1.00 92.00 67 VAL A C 1
ATOM 536 O O . VAL A 1 67 ? 15.928 -3.169 -40.022 1.00 92.00 67 VAL A O 1
ATOM 539 N N . ARG A 1 68 ? 14.002 -2.381 -39.159 1.00 89.31 68 ARG A N 1
ATOM 540 C CA . ARG A 1 68 ? 13.425 -2.016 -40.463 1.00 89.31 68 ARG A CA 1
ATOM 541 C C . ARG A 1 68 ? 14.177 -0.882 -41.143 1.00 89.31 68 ARG A C 1
ATOM 543 O O . ARG A 1 68 ? 14.391 -0.969 -42.337 1.00 89.31 68 ARG A O 1
ATOM 550 N N . ALA A 1 69 ? 14.600 0.136 -40.399 1.00 81.44 69 ALA A N 1
ATOM 551 C CA . ALA A 1 69 ? 15.347 1.266 -40.951 1.00 81.44 69 ALA A CA 1
ATOM 552 C C . ALA A 1 69 ? 16.764 0.897 -41.434 1.00 81.44 69 ALA A C 1
ATOM 554 O O . ALA A 1 69 ? 17.414 1.707 -42.087 1.00 81.44 69 ALA A O 1
ATOM 555 N N . LYS A 1 70 ? 17.265 -0.293 -41.074 1.00 72.69 70 LYS A N 1
ATOM 556 C CA . LYS A 1 70 ? 18.603 -0.780 -41.440 1.00 72.69 70 LYS A CA 1
ATOM 557 C C . LYS A 1 70 ? 18.598 -1.762 -42.625 1.00 72.69 70 LYS A C 1
ATOM 559 O O . LYS A 1 70 ? 19.680 -2.144 -43.064 1.00 72.69 70 LYS A O 1
ATOM 564 N N . ARG A 1 71 ? 17.423 -2.204 -43.087 1.00 57.09 71 ARG A N 1
ATOM 565 C CA . ARG A 1 71 ? 17.228 -2.956 -44.340 1.00 57.09 71 ARG A CA 1
ATOM 566 C C . ARG A 1 71 ? 16.835 -1.996 -45.450 1.00 57.09 71 ARG A C 1
ATOM 568 O O . ARG A 1 71 ? 17.243 -2.282 -46.591 1.00 57.09 71 ARG A O 1
#

Foldseek 3Di:
DVVVVVLVVQLVVCVVVVHDPVVSVVVCCVVPNQVVDPCRPCDVVVVVVVVVVVVVVVVVVVVVVVVVVVD